Protein AF-A0A528N2X7-F1 (afdb_monomer)

Structure (mmCIF, N/CA/C/O backbone):
data_AF-A0A528N2X7-F1
#
_entry.id   AF-A0A528N2X7-F1
#
loop_
_atom_site.group_PDB
_atom_site.id
_atom_site.type_symbol
_atom_site.label_atom_id
_atom_site.label_alt_id
_atom_site.label_comp_id
_atom_site.label_asym_id
_atom_site.label_entity_id
_atom_site.label_seq_id
_atom_site.pdbx_PDB_ins_code
_atom_site.Cartn_x
_atom_site.Cartn_y
_atom_site.Cartn_z
_atom_site.occupancy
_atom_site.B_iso_or_equiv
_atom_site.auth_seq_id
_atom_site.auth_comp_id
_atom_site.auth_asym_id
_atom_site.auth_atom_id
_atom_site.pdbx_PDB_model_num
ATOM 1 N N . MET A 1 1 ? -10.069 -3.897 -7.656 1.00 75.31 1 MET A N 1
ATOM 2 C CA . MET A 1 1 ? -9.875 -3.418 -9.041 1.00 75.31 1 MET A CA 1
ATOM 3 C C . MET A 1 1 ? -9.989 -4.534 -10.081 1.00 75.31 1 MET A C 1
ATOM 5 O O . MET A 1 1 ? -9.987 -4.201 -11.255 1.00 75.31 1 MET A O 1
ATOM 9 N N . GLY A 1 2 ? -10.120 -5.816 -9.702 1.00 82.06 2 GLY A N 1
ATOM 10 C CA . GLY A 1 2 ? -10.548 -6.885 -10.620 1.00 82.06 2 GLY A CA 1
ATOM 11 C C . GLY A 1 2 ? -9.457 -7.727 -11.275 1.00 82.06 2 GLY A C 1
ATOM 12 O O . GLY A 1 2 ? -9.768 -8.730 -11.905 1.00 82.06 2 GLY A O 1
ATOM 13 N N . VAL A 1 3 ? -8.179 -7.378 -11.111 1.00 91.56 3 VAL A N 1
ATOM 14 C CA . VAL A 1 3 ? -7.072 -8.188 -11.644 1.00 91.56 3 VAL A CA 1
ATOM 15 C C . VAL A 1 3 ? -6.599 -9.182 -10.590 1.00 91.56 3 VAL A C 1
ATOM 17 O O . VAL A 1 3 ? -6.146 -8.782 -9.519 1.00 91.56 3 VAL A O 1
ATOM 20 N N . PHE A 1 4 ? -6.677 -10.473 -10.908 1.00 89.44 4 PHE A N 1
ATOM 21 C CA . PHE A 1 4 ? -6.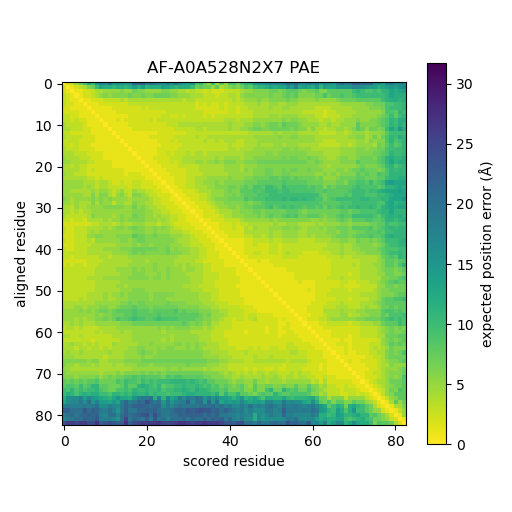230 -11.556 -10.022 1.00 89.44 4 PHE A CA 1
ATOM 22 C C . PHE A 1 4 ? -4.795 -12.015 -10.313 1.00 89.44 4 PHE A C 1
ATOM 24 O O . PHE A 1 4 ? -4.108 -12.498 -9.419 1.00 89.44 4 PHE A O 1
ATOM 31 N N . GLN A 1 5 ? -4.322 -11.838 -11.550 1.00 94.25 5 GLN A N 1
ATOM 32 C CA . GLN A 1 5 ? -2.963 -12.186 -11.974 1.00 94.25 5 GLN A CA 1
ATOM 33 C C . GLN A 1 5 ? -2.035 -10.978 -11.827 1.00 94.25 5 GLN A C 1
ATOM 35 O O . GLN A 1 5 ? -1.668 -10.326 -12.802 1.00 94.25 5 GLN A O 1
ATOM 40 N N . VAL A 1 6 ? -1.696 -10.654 -10.580 1.00 94.75 6 VAL A N 1
ATOM 41 C CA . VAL A 1 6 ? -0.766 -9.574 -10.230 1.00 94.75 6 VAL A CA 1
ATOM 42 C C . VAL A 1 6 ? 0.338 -10.148 -9.356 1.00 94.75 6 VAL A C 1
ATOM 44 O O . VAL A 1 6 ? 0.069 -10.921 -8.440 1.00 94.75 6 VAL A O 1
ATOM 47 N N . TYR A 1 7 ? 1.576 -9.752 -9.634 1.00 96.31 7 TYR A N 1
ATOM 48 C CA . TYR A 1 7 ? 2.760 -10.273 -8.962 1.00 96.31 7 TYR A CA 1
ATOM 49 C C . TYR A 1 7 ? 3.654 -9.130 -8.491 1.00 96.31 7 TYR A C 1
ATOM 51 O O . TYR A 1 7 ?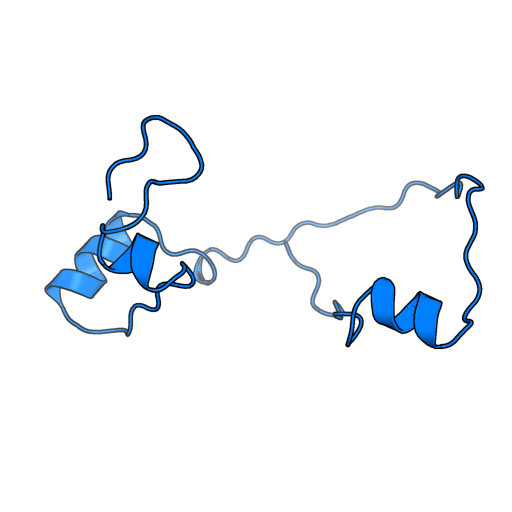 3.679 -8.054 -9.089 1.00 96.31 7 TYR A O 1
ATOM 59 N N . ILE A 1 8 ? 4.408 -9.391 -7.426 1.00 96.75 8 ILE A N 1
ATOM 60 C CA . ILE A 1 8 ? 5.454 -8.501 -6.924 1.00 96.75 8 ILE A CA 1
ATOM 61 C C . ILE A 1 8 ? 6.799 -9.045 -7.404 1.00 96.75 8 ILE A C 1
ATOM 63 O O . ILE A 1 8 ? 7.055 -10.246 -7.309 1.00 96.75 8 ILE A O 1
ATOM 67 N N . LEU A 1 9 ? 7.663 -8.163 -7.910 1.00 97.56 9 LEU A N 1
ATOM 68 C CA . LEU A 1 9 ? 9.051 -8.508 -8.200 1.00 97.56 9 LEU A CA 1
ATOM 69 C C . LEU A 1 9 ? 9.825 -8.617 -6.883 1.00 97.56 9 LEU A C 1
ATOM 71 O O . LEU A 1 9 ? 10.084 -7.601 -6.234 1.00 97.56 9 LEU A O 1
ATOM 75 N N . ASP A 1 10 ? 10.192 -9.837 -6.498 1.00 97.31 10 ASP A N 1
ATOM 76 C CA . ASP A 1 10 ? 10.959 -10.081 -5.276 1.00 97.31 10 ASP A CA 1
ATOM 77 C C . ASP A 1 10 ? 12.328 -9.375 -5.316 1.00 97.31 10 ASP A C 1
ATOM 79 O O . ASP A 1 10 ? 13.078 -9.472 -6.288 1.00 97.31 10 ASP A O 1
ATOM 83 N N . GLY A 1 11 ? 12.640 -8.625 -4.257 1.00 96.56 11 GLY A N 1
ATOM 84 C CA . GLY A 1 11 ? 13.815 -7.749 -4.169 1.00 96.56 11 GLY A CA 1
ATOM 85 C C . GLY A 1 11 ? 13.737 -6.448 -4.983 1.00 96.56 11 GLY A C 1
ATOM 86 O O . GLY A 1 11 ? 14.657 -5.630 -4.917 1.00 96.56 11 GLY A O 1
ATOM 87 N N . GLY A 1 12 ? 12.647 -6.227 -5.721 1.00 97.62 12 GLY A N 1
ATOM 88 C CA . GLY A 1 12 ? 12.376 -4.981 -6.430 1.00 97.62 12 GLY A CA 1
ATOM 89 C C . GLY A 1 12 ? 13.424 -4.599 -7.480 1.00 97.62 12 GLY A C 1
ATOM 90 O O . GLY A 1 12 ? 14.196 -5.416 -7.987 1.00 97.62 12 GLY A O 1
ATOM 91 N N . PHE A 1 13 ? 13.431 -3.313 -7.832 1.00 97.50 13 PHE A N 1
ATOM 92 C CA . PHE A 1 13 ? 14.292 -2.794 -8.896 1.00 97.50 13 PHE A CA 1
ATOM 93 C C . PHE A 1 13 ? 15.782 -2.789 -8.524 1.00 97.50 13 PHE A C 1
ATOM 95 O O . PHE A 1 13 ? 16.641 -2.928 -9.396 1.00 97.50 13 PHE A O 1
ATOM 102 N N . ASP A 1 14 ? 16.114 -2.666 -7.240 1.00 97.69 14 ASP A N 1
ATOM 103 C CA . ASP A 1 14 ? 17.510 -2.669 -6.803 1.00 97.69 14 ASP A CA 1
ATOM 104 C C . ASP A 1 14 ? 18.155 -4.042 -6.968 1.00 97.69 14 ASP A C 1
ATOM 106 O O . ASP A 1 14 ? 19.252 -4.127 -7.526 1.00 97.69 14 ASP A O 1
ATOM 110 N N . ARG A 1 15 ? 17.449 -5.124 -6.607 1.00 98.06 15 ARG A N 1
ATOM 111 C CA . ARG A 1 15 ? 17.926 -6.487 -6.873 1.00 98.06 15 ARG A CA 1
ATOM 112 C C . ARG A 1 15 ? 18.033 -6.770 -8.370 1.00 98.06 15 ARG A C 1
ATOM 114 O O . ARG A 1 15 ? 19.024 -7.347 -8.802 1.00 98.06 15 ARG A O 1
ATOM 121 N N . TRP A 1 16 ? 17.066 -6.312 -9.169 1.00 98.31 16 TRP A N 1
ATOM 122 C CA . TRP A 1 16 ? 17.108 -6.455 -10.630 1.00 98.31 16 TRP A CA 1
ATOM 123 C C . TRP A 1 16 ? 18.402 -5.887 -11.234 1.00 98.31 16 TRP A C 1
ATOM 125 O O . TRP A 1 16 ? 19.066 -6.563 -12.021 1.00 98.31 16 TRP A O 1
ATOM 135 N N . LYS A 1 17 ? 18.792 -4.671 -10.823 1.00 97.88 17 LYS A N 1
ATOM 136 C CA . LYS A 1 17 ? 20.058 -4.042 -11.237 1.00 97.88 17 LYS A CA 1
ATOM 137 C C . LYS A 1 17 ? 21.278 -4.784 -10.693 1.00 97.88 17 LYS A C 1
ATOM 139 O O . LYS A 1 17 ? 22.240 -4.970 -11.431 1.00 97.88 17 LYS A O 1
ATOM 144 N N . ALA A 1 18 ? 21.250 -5.195 -9.423 1.00 97.94 18 ALA A N 1
ATOM 145 C CA . ALA A 1 18 ? 22.364 -5.903 -8.790 1.00 97.94 18 ALA A CA 1
ATOM 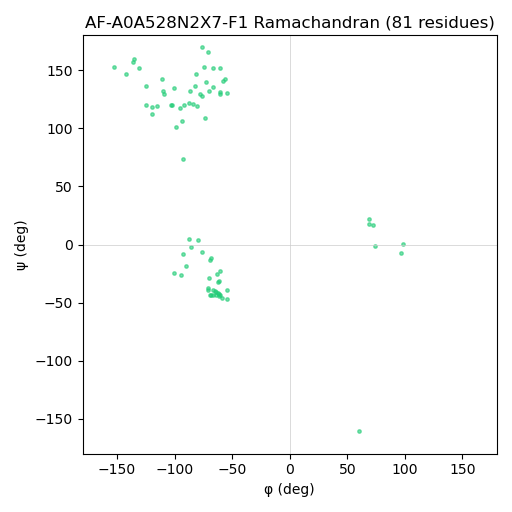146 C C . ALA A 1 18 ? 22.670 -7.246 -9.477 1.00 97.94 18 ALA A C 1
ATOM 148 O O . ALA A 1 18 ? 23.825 -7.649 -9.561 1.00 97.94 18 ALA A O 1
ATOM 149 N N . GLU A 1 19 ? 21.648 -7.904 -10.027 1.00 98.12 19 GLU A N 1
ATOM 150 C CA . GLU A 1 19 ? 21.780 -9.130 -10.823 1.00 98.12 19 GLU A CA 1
ATOM 151 C C . GLU A 1 19 ? 22.219 -8.873 -12.282 1.00 98.12 19 GLU A C 1
ATOM 153 O O . GLU A 1 19 ? 22.289 -9.809 -13.076 1.00 98.12 19 GLU A O 1
ATOM 158 N N . GLY A 1 20 ? 22.511 -7.623 -12.664 1.00 97.94 20 GLY A N 1
ATOM 159 C CA . GLY A 1 20 ? 22.986 -7.270 -14.006 1.00 97.94 20 GLY A CA 1
ATOM 160 C C . GLY A 1 20 ? 21.936 -7.440 -15.106 1.00 97.94 20 GLY A C 1
ATOM 161 O O . GLY A 1 20 ? 22.285 -7.599 -16.277 1.00 97.94 20 GLY A O 1
ATOM 162 N N . ARG A 1 21 ? 20.646 -7.443 -14.750 1.00 98.12 21 ARG A N 1
ATOM 163 C CA . ARG A 1 21 ? 19.562 -7.642 -15.717 1.00 98.12 21 ARG A CA 1
ATOM 164 C C . ARG A 1 21 ? 19.350 -6.391 -16.583 1.00 98.12 21 ARG A C 1
ATOM 166 O O . ARG A 1 21 ? 19.614 -5.278 -16.124 1.00 98.12 21 ARG A O 1
ATOM 173 N N . PRO A 1 22 ? 18.834 -6.542 -17.819 1.00 97.94 22 PRO A N 1
ATOM 174 C CA . PRO A 1 22 ? 18.651 -5.418 -18.733 1.00 97.94 22 PRO A CA 1
ATOM 175 C C . PRO A 1 22 ? 17.756 -4.315 -18.160 1.00 97.94 22 PRO A C 1
ATOM 177 O O . PRO A 1 22 ? 16.729 -4.588 -17.535 1.00 97.94 22 PRO A O 1
ATOM 180 N N . VAL A 1 23 ? 18.126 -3.065 -18.428 1.00 97.75 23 VAL A N 1
ATOM 181 C CA . VAL A 1 23 ? 17.348 -1.859 -18.118 1.00 97.75 23 VAL A CA 1
ATOM 182 C C . VAL A 1 23 ? 17.390 -0.918 -19.318 1.00 97.75 23 VAL A C 1
ATOM 184 O O . VAL A 1 23 ? 18.301 -0.995 -20.140 1.00 97.75 23 VAL A O 1
ATOM 187 N N . THR A 1 24 ? 16.410 -0.028 -19.429 1.00 96.69 24 THR A N 1
ATOM 188 C CA . THR A 1 24 ? 16.357 0.966 -20.502 1.00 96.69 24 THR A CA 1
ATOM 189 C C . THR A 1 24 ? 15.829 2.294 -19.976 1.00 96.69 24 THR A C 1
ATOM 191 O O . THR A 1 24 ? 14.989 2.314 -19.076 1.00 96.69 24 THR A O 1
ATOM 194 N N . ALA A 1 25 ? 16.335 3.393 -20.536 1.00 96.62 25 ALA A N 1
ATOM 195 C CA . ALA A 1 25 ? 15.783 4.734 -20.348 1.00 96.62 25 ALA A CA 1
ATOM 196 C C . ALA A 1 25 ? 14.774 5.103 -21.452 1.00 96.62 25 ALA A C 1
ATOM 198 O O . ALA A 1 25 ? 14.102 6.128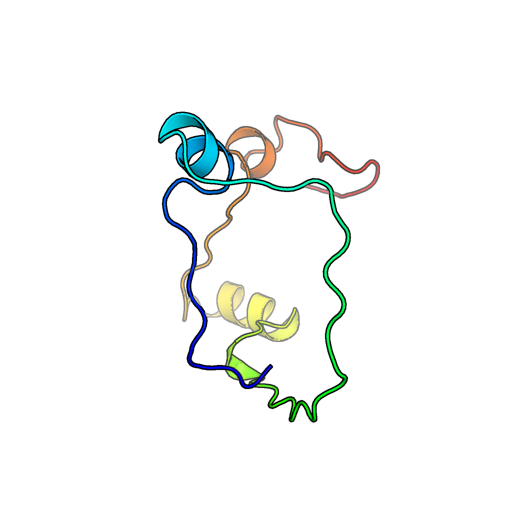 -21.354 1.00 96.62 25 ALA A O 1
ATOM 199 N N . GLU A 1 26 ? 14.662 4.275 -22.495 1.00 97.81 26 GLU A N 1
ATOM 200 C CA . GLU A 1 26 ? 13.786 4.537 -23.631 1.00 97.81 26 GLU A CA 1
ATOM 201 C C . GLU A 1 26 ? 12.306 4.401 -23.237 1.00 97.81 26 GLU A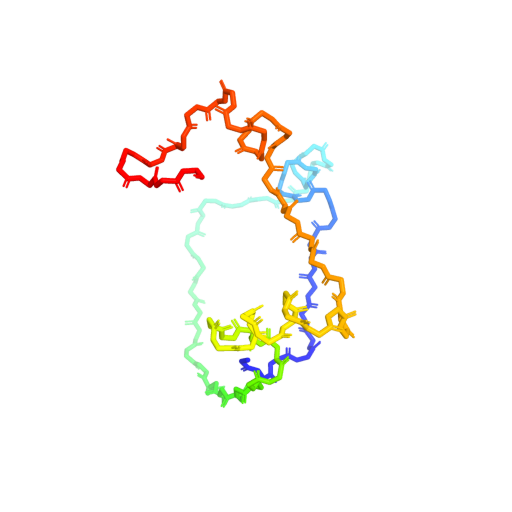 C 1
ATOM 203 O O . GLU A 1 26 ? 11.910 3.391 -22.640 1.00 97.81 26 GLU A O 1
ATOM 208 N N . PRO A 1 27 ? 11.451 5.372 -23.601 1.00 95.81 27 PRO A N 1
ATOM 209 C CA . PRO A 1 27 ? 10.018 5.273 -23.366 1.00 95.81 27 PRO A CA 1
ATOM 210 C C . PRO A 1 27 ? 9.405 4.069 -24.088 1.00 95.81 27 PRO A C 1
ATOM 212 O O . PRO A 1 27 ? 9.574 3.886 -25.295 1.00 95.81 27 PRO A O 1
ATOM 215 N N . THR A 1 28 ? 8.612 3.272 -23.370 1.00 95.81 28 THR A N 1
ATOM 216 C CA . THR A 1 28 ? 7.857 2.168 -23.980 1.00 95.81 28 THR A CA 1
ATOM 217 C C . THR A 1 28 ? 6.511 2.676 -24.495 1.00 95.81 28 THR A C 1
ATOM 219 O O . THR A 1 28 ? 5.698 3.189 -23.727 1.00 95.81 28 THR A O 1
ATOM 222 N N . LYS A 1 29 ? 6.246 2.517 -25.798 1.00 96.12 29 LYS A N 1
ATOM 223 C CA . LYS A 1 29 ? 4.929 2.806 -26.387 1.00 96.12 29 LYS A CA 1
ATOM 224 C C . LYS A 1 29 ? 3.986 1.633 -26.128 1.00 96.12 29 LYS A C 1
ATOM 226 O O . LYS A 1 29 ? 4.242 0.529 -26.597 1.00 96.12 29 LYS A O 1
ATOM 231 N N . ILE A 1 30 ? 2.893 1.885 -25.413 1.00 95.94 30 ILE A N 1
ATOM 232 C CA . ILE A 1 30 ? 1.871 0.882 -25.091 1.00 95.94 30 ILE A CA 1
ATOM 233 C C . ILE A 1 30 ? 0.598 1.195 -25.876 1.00 95.94 30 ILE A C 1
ATOM 235 O O . ILE A 1 30 ? 0.145 2.340 -25.902 1.00 95.94 30 ILE A O 1
ATOM 239 N N . ALA A 1 31 ? 0.025 0.182 -26.527 1.00 96.69 31 ALA A N 1
ATOM 240 C CA . ALA A 1 31 ? -1.274 0.312 -27.175 1.00 96.69 31 ALA A CA 1
ATOM 241 C C . ALA A 1 31 ? -2.392 0.366 -26.115 1.00 96.69 31 ALA A C 1
ATOM 243 O O . ALA A 1 31 ? -2.332 -0.394 -25.144 1.00 96.69 31 ALA A O 1
ATOM 244 N N . PRO A 1 32 ? -3.421 1.214 -26.284 1.00 96.94 32 PRO A N 1
ATOM 245 C CA . PRO A 1 32 ? -4.587 1.197 -25.408 1.00 96.94 32 PRO A CA 1
ATOM 246 C C . PRO A 1 32 ? -5.248 -0.185 -25.376 1.00 96.94 32 PRO A C 1
ATOM 248 O O . PRO A 1 32 ? -5.354 -0.856 -26.403 1.00 96.94 32 PRO A O 1
ATOM 251 N N . CYS A 1 33 ? -5.738 -0.587 -24.206 1.00 94.38 33 CYS A N 1
ATOM 252 C CA . CYS A 1 33 ? -6.509 -1.811 -24.026 1.00 94.38 33 CYS A CA 1
ATOM 253 C C . CYS A 1 33 ? -7.742 -1.550 -23.154 1.00 94.38 33 CYS A C 1
ATOM 255 O O . CYS A 1 33 ? -7.817 -0.554 -22.430 1.00 94.38 33 CYS A O 1
ATOM 257 N N . VAL A 1 34 ? -8.729 -2.440 -23.247 1.00 95.12 34 VAL A N 1
ATOM 258 C CA . VAL A 1 34 ? -9.919 -2.379 -22.396 1.00 95.12 34 VAL A CA 1
ATOM 259 C C . VAL A 1 34 ? -9.564 -2.920 -21.017 1.00 95.12 34 VAL A C 1
ATOM 261 O O . VAL A 1 34 ? -9.029 -4.020 -20.893 1.00 95.12 34 VAL A O 1
ATOM 264 N N . PHE A 1 35 ? -9.901 -2.156 -19.983 1.00 93.69 35 PHE A N 1
ATOM 265 C CA . PHE A 1 35 ? -9.761 -2.570 -18.596 1.00 93.69 35 PHE A CA 1
ATOM 266 C C . PHE A 1 35 ? -11.129 -2.568 -17.917 1.00 93.69 35 PHE A C 1
ATOM 268 O O . PHE A 1 35 ? -11.766 -1.521 -17.794 1.00 93.69 35 PHE A O 1
ATOM 275 N N . HIS A 1 36 ? -11.569 -3.737 -17.460 1.00 93.06 36 HIS A N 1
ATOM 276 C CA . HIS A 1 36 ? -12.782 -3.871 -16.663 1.00 93.06 36 HIS A CA 1
ATOM 277 C C . HIS A 1 36 ? -12.417 -3.826 -15.182 1.00 93.06 36 HIS A C 1
ATOM 279 O O . HIS A 1 36 ? -11.850 -4.774 -14.641 1.00 93.06 36 HIS A O 1
ATOM 285 N N . ALA A 1 37 ? -12.725 -2.706 -14.532 1.00 93.50 37 ALA A N 1
ATOM 286 C CA . ALA A 1 37 ? -12.536 -2.578 -13.099 1.00 93.50 37 ALA A CA 1
ATOM 287 C C . ALA A 1 37 ? -13.637 -3.340 -12.352 1.00 93.50 37 ALA A C 1
ATOM 289 O O . ALA A 1 37 ? -14.819 -3.094 -12.575 1.00 93.50 37 ALA A O 1
ATOM 290 N N . ASP A 1 38 ? -13.228 -4.207 -11.430 1.00 93.00 38 ASP A N 1
ATOM 291 C CA . ASP A 1 38 ? -14.128 -4.882 -10.493 1.00 93.00 38 ASP A CA 1
ATOM 292 C C . ASP A 1 38 ? -13.734 -4.517 -9.053 1.00 93.00 38 ASP A C 1
ATOM 294 O O . ASP A 1 38 ? -12.609 -4.773 -8.587 1.00 93.00 38 ASP A O 1
ATOM 298 N N . PHE A 1 39 ? -14.607 -3.770 -8.383 1.00 93.38 39 PHE A N 1
ATOM 299 C CA . PHE A 1 39 ? -14.355 -3.247 -7.047 1.00 93.38 39 PHE A CA 1
ATOM 300 C C . PHE A 1 39 ? -14.946 -4.182 -5.995 1.00 93.38 39 PHE A C 1
ATOM 302 O O . PHE A 1 39 ? -16.156 -4.345 -5.896 1.00 93.38 39 PHE A O 1
ATOM 309 N N . ASP A 1 40 ? -14.064 -4.737 -5.169 1.00 93.06 40 ASP A N 1
ATOM 310 C CA . ASP A 1 40 ? -14.419 -5.595 -4.047 1.00 93.06 40 ASP A CA 1
ATOM 311 C C . ASP A 1 40 ? -14.397 -4.767 -2.755 1.00 93.06 40 ASP A C 1
ATOM 313 O O . ASP A 1 40 ? -13.328 -4.468 -2.211 1.00 93.06 40 ASP A O 1
ATOM 317 N N . ALA A 1 41 ? -15.585 -4.370 -2.291 1.00 93.38 41 ALA A N 1
ATOM 318 C CA . ALA A 1 41 ? -15.752 -3.556 -1.090 1.00 93.38 41 ALA A CA 1
ATOM 319 C C . ALA A 1 41 ? -15.259 -4.266 0.182 1.00 93.38 41 ALA A C 1
ATOM 321 O O . ALA A 1 41 ? -14.833 -3.594 1.116 1.00 93.38 41 ALA A O 1
ATOM 322 N N . ALA A 1 42 ? -15.235 -5.604 0.208 1.00 92.94 42 ALA A N 1
ATOM 323 C CA . ALA A 1 42 ? -14.783 -6.365 1.371 1.00 92.94 42 ALA A CA 1
ATOM 324 C C . ALA A 1 42 ? -13.269 -6.232 1.625 1.00 92.94 42 ALA A C 1
ATOM 326 O O . ALA A 1 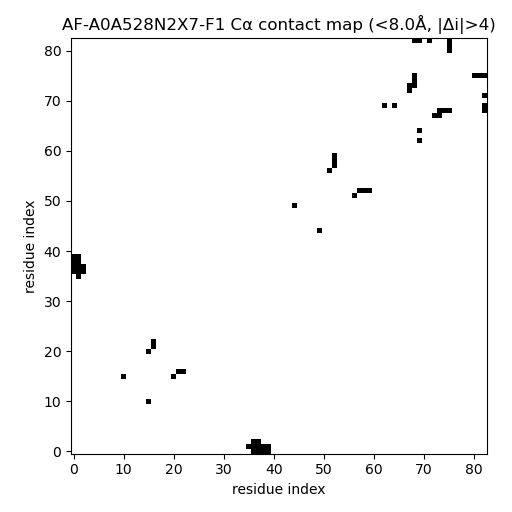42 ? -12.787 -6.579 2.701 1.00 92.94 42 ALA A O 1
ATOM 327 N N . ARG A 1 43 ? -12.502 -5.708 0.658 1.00 92.88 43 ARG A N 1
ATOM 328 C CA . ARG A 1 43 ? -11.057 -5.446 0.799 1.00 92.88 43 ARG A CA 1
ATOM 329 C C . ARG A 1 43 ? -10.731 -4.092 1.427 1.00 92.88 43 ARG A C 1
ATOM 331 O O . ARG A 1 43 ? -9.552 -3.776 1.583 1.00 92.88 43 ARG A O 1
ATOM 338 N N . VAL A 1 44 ? -11.736 -3.277 1.740 1.00 95.69 44 VAL A N 1
ATOM 339 C CA . VAL A 1 44 ? -11.562 -1.939 2.309 1.00 95.69 44 VAL A CA 1
ATOM 340 C C . VAL A 1 44 ? -12.360 -1.846 3.601 1.00 95.69 44 VAL A C 1
ATOM 342 O O . VAL A 1 44 ? -13.578 -1.966 3.585 1.00 95.69 44 VAL A O 1
ATOM 345 N N . ALA A 1 45 ? -11.682 -1.578 4.715 1.00 96.50 45 ALA A N 1
ATOM 346 C CA . ALA A 1 45 ? -12.350 -1.245 5.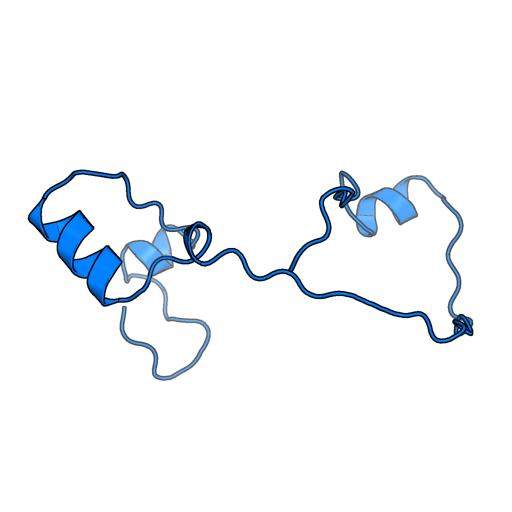966 1.00 96.50 45 ALA A CA 1
ATOM 347 C C . ALA A 1 45 ? -12.687 0.252 5.987 1.00 96.50 45 ALA A C 1
ATOM 349 O O . ALA A 1 45 ? -11.799 1.103 5.877 1.00 96.50 45 ALA A O 1
ATOM 350 N N . SER A 1 46 ? -13.969 0.586 6.126 1.00 96.81 46 SER A N 1
ATOM 351 C CA . SER A 1 46 ? -14.412 1.962 6.344 1.00 96.81 46 SER A CA 1
ATOM 352 C C . SER A 1 46 ? -14.158 2.411 7.789 1.00 96.81 46 SER A C 1
ATOM 354 O O . SER A 1 46 ? -13.869 1.611 8.681 1.00 96.81 46 SER A O 1
ATOM 356 N N . LEU A 1 47 ? -14.325 3.709 8.065 1.00 96.88 47 LEU A N 1
ATOM 357 C CA . LEU A 1 47 ? -14.249 4.219 9.439 1.00 96.88 47 LEU A CA 1
ATOM 358 C C . LEU A 1 47 ? -15.340 3.620 10.347 1.00 96.88 47 LEU A C 1
ATOM 360 O O . LEU A 1 47 ? -15.109 3.449 11.543 1.00 96.88 47 LEU A O 1
ATOM 364 N N . ALA A 1 48 ? -16.518 3.312 9.797 1.00 97.44 48 ALA A N 1
ATOM 365 C CA . ALA A 1 48 ? -17.590 2.661 10.545 1.00 97.44 48 ALA A CA 1
ATOM 366 C C . ALA A 1 48 ? -17.212 1.216 10.904 1.00 97.44 48 ALA A C 1
ATOM 368 O O . ALA A 1 48 ? -17.368 0.821 12.059 1.00 97.44 48 ALA A O 1
ATOM 369 N N . ASP A 1 49 ? -16.628 0.474 9.956 1.00 97.25 49 ASP A N 1
ATOM 370 C CA . ASP A 1 49 ? -16.117 -0.880 10.205 1.00 97.25 49 ASP A CA 1
ATOM 371 C C . ASP A 1 49 ? -15.034 -0.856 11.282 1.00 97.25 49 ASP A C 1
ATOM 373 O O . ASP A 1 49 ? -15.071 -1.648 12.219 1.00 97.25 49 ASP A O 1
ATOM 377 N N . MET A 1 50 ? -14.117 0.114 11.210 1.00 97.56 50 MET A N 1
ATOM 378 C CA . MET A 1 50 ? -13.055 0.259 12.201 1.00 97.56 50 MET A CA 1
ATOM 379 C C . MET A 1 50 ? -13.610 0.520 13.611 1.00 97.56 50 MET A C 1
ATOM 381 O O . MET A 1 50 ? -13.180 -0.102 14.579 1.00 97.56 50 MET A O 1
ATOM 385 N N . ARG A 1 51 ? -14.603 1.406 13.752 1.00 97.62 51 ARG A N 1
ATOM 386 C CA . ARG A 1 51 ? -15.250 1.656 15.054 1.00 97.62 51 ARG A CA 1
ATOM 387 C C . ARG A 1 51 ? -15.871 0.382 15.624 1.00 97.62 51 ARG A C 1
ATOM 389 O O . ARG A 1 51 ? -15.619 0.047 16.776 1.00 97.62 51 ARG A O 1
ATOM 396 N N . ARG A 1 52 ? -16.588 -0.371 14.791 1.00 97.88 52 ARG A N 1
ATOM 397 C CA . ARG A 1 52 ? -17.208 -1.645 15.170 1.00 97.88 52 ARG A CA 1
ATOM 398 C C . ARG A 1 52 ? -16.180 -2.703 15.577 1.00 97.88 52 ARG A C 1
ATOM 400 O O . ARG A 1 52 ? -16.392 -3.396 16.568 1.00 97.88 52 ARG A O 1
ATOM 407 N N . ILE A 1 53 ? -15.058 -2.814 14.864 1.00 97.75 53 ILE A N 1
ATOM 408 C CA . ILE A 1 53 ? -13.968 -3.741 15.217 1.00 97.75 53 ILE A CA 1
ATOM 409 C C . ILE A 1 53 ? -13.386 -3.388 16.592 1.00 97.75 53 ILE A C 1
ATOM 411 O O . ILE A 1 53 ? -13.169 -4.283 17.403 1.00 97.75 53 ILE A O 1
ATOM 415 N N . VAL A 1 54 ? -13.179 -2.098 16.884 1.00 97.38 54 VAL A N 1
ATOM 416 C CA . VAL A 1 54 ? -12.686 -1.637 18.196 1.00 97.38 54 VAL A CA 1
ATOM 417 C C . VAL A 1 54 ? -13.689 -1.931 19.314 1.00 97.38 54 VAL A C 1
ATOM 419 O O . VAL A 1 54 ? -13.287 -2.328 20.403 1.00 97.38 54 VAL A O 1
ATOM 422 N N . GLU A 1 55 ? -14.985 -1.758 19.052 1.00 97.88 55 GLU A N 1
ATOM 423 C CA . GLU A 1 55 ? -16.051 -2.010 20.030 1.00 97.88 55 GLU A CA 1
ATOM 424 C C . GLU A 1 55 ? -16.263 -3.503 20.318 1.00 97.88 55 GLU A C 1
ATOM 426 O O . GLU A 1 55 ? -16.517 -3.883 21.459 1.00 97.88 55 GLU A O 1
ATOM 431 N N . THR A 1 56 ? -16.180 -4.352 19.291 1.00 98.19 5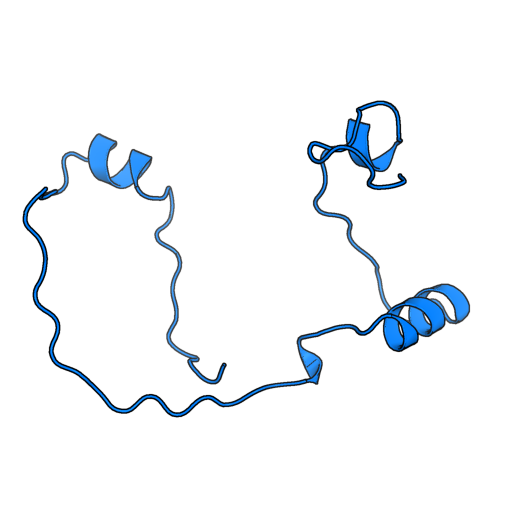6 THR A N 1
ATOM 432 C CA . THR A 1 56 ? -16.560 -5.775 19.381 1.00 98.19 56 THR A CA 1
ATOM 433 C C . THR A 1 56 ? -15.378 -6.727 19.536 1.00 98.19 56 THR A C 1
ATOM 435 O O . THR A 1 56 ? -15.555 -7.838 20.030 1.00 98.19 56 THR A O 1
ATOM 438 N N . GLY A 1 57 ? -14.181 -6.331 19.098 1.00 97.25 57 GLY A N 1
ATOM 439 C CA . GLY A 1 57 ? -13.002 -7.197 19.077 1.00 97.25 57 GLY A CA 1
ATOM 440 C C . GLY A 1 57 ? -13.077 -8.348 18.065 1.00 97.25 57 GLY A C 1
ATOM 441 O O . GLY A 1 57 ? -12.321 -9.308 18.173 1.00 97.25 57 GLY A O 1
ATOM 442 N N . GLU A 1 58 ? -13.973 -8.283 17.078 1.00 97.25 58 GLU A N 1
ATOM 443 C CA . GLU A 1 58 ? -14.215 -9.363 16.103 1.00 97.25 58 GLU A CA 1
ATOM 444 C C . GLU A 1 58 ? -13.059 -9.614 15.113 1.00 97.25 58 GLU A C 1
ATOM 446 O O . GLU A 1 58 ? -13.087 -10.571 14.339 1.00 97.25 58 GLU A O 1
ATOM 451 N N . SER A 1 59 ? -12.077 -8.714 15.052 1.00 97.19 59 SER A N 1
ATOM 452 C CA . SER A 1 59 ? -10.958 -8.765 14.110 1.00 97.19 59 SER A CA 1
ATOM 453 C C . SER A 1 59 ? -9.732 -8.069 14.683 1.00 97.19 59 SER A C 1
ATOM 455 O O . SER A 1 59 ? -9.831 -7.161 15.507 1.00 97.19 59 SER A O 1
ATOM 457 N N . GLN A 1 60 ? -8.556 -8.499 14.232 1.00 97.69 60 GLN A N 1
ATOM 458 C CA . GLN A 1 60 ? -7.290 -7.886 14.616 1.00 97.69 60 GLN A CA 1
ATOM 459 C C . GLN A 1 60 ? -7.013 -6.633 13.784 1.00 97.69 60 GLN A C 1
ATOM 461 O O . GLN A 1 60 ? -7.338 -6.570 12.599 1.00 97.69 60 GLN A O 1
ATOM 466 N N . VAL A 1 61 ? -6.353 -5.658 14.408 1.00 96.81 61 VAL A N 1
ATOM 467 C CA . VAL A 1 61 ? -5.933 -4.407 13.773 1.00 96.81 61 VAL A CA 1
ATOM 468 C C . VAL A 1 61 ? -4.416 -4.3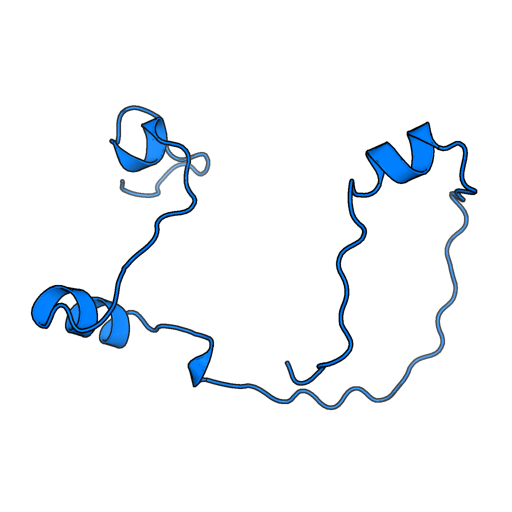69 13.765 1.00 96.81 61 VAL A C 1
ATOM 470 O O . VAL A 1 61 ? -3.792 -4.404 14.823 1.00 96.81 61 VAL A O 1
ATOM 473 N N . ALA A 1 62 ? -3.827 -4.315 12.574 1.00 96.38 62 ALA A N 1
ATOM 474 C CA . ALA A 1 62 ? -2.387 -4.200 12.397 1.00 96.38 62 ALA A CA 1
ATOM 475 C C . ALA A 1 62 ? -2.038 -2.807 11.868 1.00 96.38 62 ALA A C 1
ATOM 477 O O . ALA A 1 62 ? -2.602 -2.355 10.870 1.00 96.38 62 ALA A O 1
ATOM 478 N N . ASP A 1 63 ? -1.088 -2.146 12.524 1.00 95.44 63 ASP A N 1
ATOM 479 C CA . ASP A 1 63 ? -0.546 -0.862 12.095 1.00 95.44 63 ASP A CA 1
ATOM 480 C C . ASP A 1 63 ? 0.834 -1.081 11.457 1.00 95.44 63 ASP A C 1
ATOM 482 O O . ASP A 1 63 ? 1.742 -1.619 12.086 1.00 95.44 63 ASP A O 1
ATOM 486 N N . ALA A 1 64 ? 0.980 -0.699 10.186 1.00 95.19 64 ALA A N 1
ATOM 487 C CA . ALA A 1 64 ? 2.208 -0.894 9.411 1.00 95.19 64 ALA A CA 1
ATOM 488 C C . ALA A 1 64 ? 3.221 0.263 9.559 1.00 95.19 64 ALA A C 1
ATOM 490 O O . ALA A 1 64 ? 4.234 0.294 8.856 1.00 95.19 64 ALA A O 1
ATOM 491 N N . ARG A 1 65 ? 2.944 1.256 10.416 1.00 94.12 65 ARG A N 1
ATOM 492 C CA . ARG A 1 65 ? 3.850 2.385 10.681 1.00 94.12 65 ARG A CA 1
ATOM 493 C C . ARG A 1 65 ? 5.085 1.941 11.481 1.00 94.12 65 ARG A C 1
ATOM 495 O O . ARG A 1 65 ? 5.120 0.862 12.065 1.00 94.12 65 ARG A O 1
ATOM 502 N N . SER A 1 66 ? 6.114 2.799 11.521 1.00 93.25 66 SER A N 1
ATOM 503 C CA . SER A 1 66 ? 7.284 2.576 12.384 1.00 93.25 66 SER A CA 1
ATOM 504 C C . SER A 1 66 ? 6.864 2.523 13.861 1.00 93.25 66 SER A C 1
ATOM 506 O O . SER A 1 66 ? 5.905 3.203 14.241 1.00 93.25 66 SER A O 1
ATOM 508 N N . PRO A 1 67 ? 7.604 1.798 14.722 1.00 94.81 67 PRO A N 1
ATOM 509 C CA . PRO A 1 67 ? 7.310 1.753 16.153 1.00 94.81 67 PRO A CA 1
ATOM 510 C C . PRO A 1 67 ? 7.236 3.139 16.803 1.00 94.81 67 PRO A C 1
ATOM 512 O O . PRO A 1 67 ? 6.347 3.381 17.612 1.00 94.81 67 PRO A O 1
ATOM 515 N N . GLY A 1 68 ? 8.119 4.068 16.418 1.00 93.88 68 GLY A N 1
ATOM 516 C CA . GLY A 1 68 ? 8.127 5.427 16.962 1.00 93.88 68 GLY A CA 1
ATOM 517 C C . GLY A 1 68 ? 6.891 6.240 16.574 1.00 93.88 68 GLY A C 1
ATOM 518 O O . GLY A 1 68 ? 6.327 6.943 17.410 1.00 93.88 68 GLY A O 1
ATOM 519 N N . ARG A 1 69 ? 6.407 6.101 15.335 1.00 93.00 69 ARG A N 1
ATOM 520 C CA . ARG A 1 69 ? 5.158 6.743 14.897 1.00 93.00 69 ARG A CA 1
ATOM 521 C C . ARG A 1 69 ? 3.925 6.119 15.528 1.00 93.00 69 ARG A C 1
ATOM 523 O O . ARG A 1 69 ? 2.990 6.834 15.868 1.00 93.00 69 ARG A O 1
ATOM 530 N N . PHE A 1 70 ? 3.929 4.803 15.706 1.00 91.88 70 PHE A N 1
ATOM 531 C CA . PHE A 1 70 ? 2.863 4.110 16.420 1.00 91.88 70 PHE A CA 1
ATOM 532 C C . PHE A 1 70 ? 2.798 4.538 17.895 1.00 91.88 70 PHE A C 1
ATOM 534 O O . PHE A 1 70 ? 1.722 4.822 18.407 1.00 91.88 70 PHE A O 1
ATOM 541 N N . ALA A 1 71 ? 3.951 4.648 18.562 1.00 93.75 71 ALA A N 1
ATOM 542 C CA . ALA A 1 71 ? 4.056 5.080 19.956 1.00 93.75 71 ALA A CA 1
ATOM 543 C C . ALA A 1 71 ? 3.890 6.601 20.158 1.00 93.75 71 ALA A C 1
ATOM 545 O O . ALA A 1 71 ? 3.875 7.066 21.296 1.00 93.75 71 ALA A O 1
ATOM 546 N N . GLY A 1 72 ? 3.806 7.385 19.078 1.00 91.00 72 GLY A N 1
ATOM 547 C CA . GLY A 1 72 ? 3.707 8.845 19.135 1.00 91.00 72 GLY A CA 1
ATOM 548 C C . GLY A 1 72 ? 4.999 9.563 19.551 1.00 91.00 72 GLY A C 1
ATOM 549 O O . GLY A 1 72 ? 4.948 10.733 19.922 1.00 91.00 72 GLY A O 1
ATOM 550 N N . THR A 1 73 ? 6.155 8.895 19.499 1.00 92.44 73 THR A N 1
ATOM 551 C CA . THR A 1 73 ? 7.467 9.484 19.829 1.00 92.44 73 THR A CA 1
ATOM 552 C C . THR A 1 73 ? 8.165 10.109 18.621 1.00 92.44 73 THR A C 1
ATOM 554 O O . THR A 1 73 ? 9.087 10.903 18.787 1.00 92.44 73 THR A O 1
ATOM 557 N N . GLU A 1 74 ? 7.746 9.749 17.407 1.00 89.50 74 GLU A N 1
ATOM 558 C CA . GLU A 1 74 ? 8.214 10.337 16.149 1.00 89.50 74 GLU A CA 1
ATOM 559 C C . GLU A 1 74 ? 7.095 11.160 15.498 1.00 89.50 74 GLU A C 1
ATOM 561 O O . GLU A 1 74 ? 5.931 10.744 15.528 1.00 89.50 74 GLU A O 1
ATOM 566 N N . PRO A 1 75 ? 7.417 12.308 14.876 1.00 84.56 75 PRO A N 1
ATOM 567 C CA . PRO A 1 75 ? 6.426 13.093 14.164 1.00 84.56 75 PRO A CA 1
ATOM 568 C C . PRO A 1 75 ? 5.909 12.349 12.931 1.00 84.56 75 PRO A C 1
ATOM 570 O O . PRO A 1 75 ? 6.608 11.570 12.280 1.00 84.56 75 PRO A O 1
ATOM 573 N N . GLU A 1 76 ? 4.673 12.657 12.563 1.00 86.00 76 GLU A N 1
ATOM 574 C CA . GLU A 1 76 ? 4.110 12.211 11.300 1.00 86.00 76 GLU A CA 1
ATOM 575 C C . GLU A 1 76 ? 4.842 12.875 10.109 1.00 86.00 76 GLU A C 1
ATOM 577 O O . GLU A 1 76 ? 5.064 14.088 10.134 1.00 86.00 76 GLU A O 1
ATOM 582 N N . PRO A 1 77 ? 5.202 12.131 9.035 1.00 80.44 77 PRO A N 1
ATOM 583 C CA . PRO A 1 77 ? 5.959 12.676 7.899 1.00 80.44 77 PRO A CA 1
ATOM 584 C C . PRO A 1 77 ? 5.240 13.815 7.171 1.00 80.44 77 PRO A C 1
ATOM 586 O O . PRO A 1 77 ? 5.865 14.616 6.479 1.00 80.44 77 PRO A O 1
ATOM 589 N N . ARG A 1 78 ? 3.910 13.870 7.295 1.00 75.19 78 ARG A N 1
ATOM 590 C CA . ARG A 1 78 ? 3.090 14.972 6.796 1.00 75.19 78 ARG A CA 1
ATOM 591 C C . ARG A 1 78 ? 2.706 15.863 7.967 1.00 75.19 78 ARG A C 1
ATOM 593 O O . ARG A 1 78 ? 2.015 15.418 8.883 1.00 75.19 78 ARG A O 1
ATOM 600 N N . ALA A 1 79 ? 3.107 17.129 7.893 1.00 68.62 79 ALA A N 1
ATOM 601 C CA . ALA A 1 79 ? 2.703 18.138 8.861 1.00 68.62 79 ALA A CA 1
ATOM 602 C C . ALA A 1 79 ? 1.164 18.200 8.971 1.00 68.62 79 ALA A C 1
ATOM 604 O O . ALA A 1 79 ? 0.472 18.283 7.957 1.00 68.62 79 ALA A O 1
ATOM 605 N N . GLY A 1 80 ? 0.637 18.159 10.200 1.00 67.88 80 GLY A N 1
ATOM 606 C CA . GLY A 1 80 ? -0.794 18.333 10.492 1.00 67.88 80 GLY A CA 1
ATOM 607 C C . GLY A 1 80 ? -1.615 17.053 10.694 1.00 67.88 80 GLY A C 1
ATOM 608 O O . GLY A 1 80 ? -2.811 17.153 10.961 1.00 67.88 80 GLY A O 1
ATOM 609 N N . ILE A 1 81 ? -1.011 15.864 10.612 1.00 69.00 81 ILE A N 1
ATOM 610 C CA . ILE A 1 81 ? -1.684 14.604 10.971 1.00 69.00 81 ILE A CA 1
ATOM 611 C C . ILE A 1 81 ? -1.528 14.362 12.482 1.00 69.00 81 ILE A C 1
ATOM 613 O O . ILE A 1 81 ? -0.432 14.510 13.017 1.00 69.00 81 ILE A O 1
ATOM 617 N N . ARG A 1 82 ? -2.629 14.035 13.175 1.00 58.19 82 ARG A N 1
ATOM 618 C CA . ARG A 1 82 ? -2.623 13.678 14.606 1.00 58.19 82 ARG A CA 1
ATOM 619 C C . ARG A 1 82 ? -2.241 12.204 14.773 1.00 58.19 82 ARG A C 1
ATOM 621 O O . ARG A 1 82 ? -2.747 11.376 14.015 1.00 58.19 82 ARG A O 1
ATOM 628 N N . SER A 1 83 ? -1.372 11.924 15.744 1.00 58.50 83 SER A N 1
ATOM 629 C CA . SER A 1 83 ? -0.991 10.575 16.184 1.00 58.50 83 SER A CA 1
ATOM 630 C C . SER A 1 83 ? -2.064 9.944 17.060 1.00 58.50 83 SER A C 1
ATOM 632 O O . SER A 1 83 ? -2.670 10.694 17.861 1.00 58.50 83 SER A O 1
#

Solvent-accessible surface area (backbone atoms only — not comparable to full-atom values): 5914 Å² total; per-residue (Å²): 87,62,77,82,92,74,85,80,69,83,71,43,71,64,44,44,54,74,71,69,51,93,81,78,90,72,84,81,90,76,80,91,76,92,79,77,74,38,80,62,67,90,82,54,84,49,74,68,53,50,52,51,32,71,74,67,61,83,56,89,86,86,78,90,64,55,71,44,46,72,72,59,78,38,80,59,95,53,88,90,62,84,120

Mean predicted aligned error: 5.72 Å

Sequence (83 aa):
MGVFQVYILDGGFDRWKAEGRPVTAEPTKIAPCVFHADFDAARVASLADMRRIVETGESQVADARSPGRFAGTEPEPRAGIRS

Foldseek 3Di:
DPDPPDDDDVVPPVVCVVVVHDDDPDDDDDDDDDDDDDDDCVVDQDPVNVVVCVVPVPDDDDDPDDPCVVVVNDDDPDPPDDD

pLDDT: mean 92.74, std 8.58, range [58.19, 98.31]

Radius of gyration: 20.14 Å; Cα contacts (8 Å, |Δi|>4): 33; chains: 1; bounding box: 41×30×47 Å

Secondary structure (DSSP, 8-state):
---------TTHHHHHHHTT-----SPPP-----------GGGS--HHHHHHHHHH--S-----S-HHHHTT-S--SSTT---